Protein AF-A0A928SU46-F1 (afdb_monomer_lite)

Radius of gyration: 21.18 Å; chains: 1; bounding box: 47×26×73 Å

Sequence (145 aa):
MFIVDDPMLALIARFVLDVQHIDVSDEQFLQEQLRSIERYVDGFPADQRQERALEWIEEHAQRYRVAWQRRVVADQLADRRCRDCPLVREDSGSRCEIHAKWSSLLDEYLHDRISSRKYVEDALGLLKDHKSRLAARRLSSPLRP

pLDDT: mean 81.3, std 12.94, range [42.19, 95.62]

Secondary structure (DSSP, 8-state):
----SSHHHHHHIIIII-GGG----HHHHHHHHHHHHHHHHTTS-TTTHHHHHHHHHHHHHHHHHHHHHHHHHHHHHHHPPPTT-GGGGS---PPPHHHHHHHHHHHHHHTTSS-HHHHHHHHHHHHHHHHHHHHHHHHHS----

Structure (mmCIF, N/CA/C/O backbone):
data_AF-A0A928SU46-F1
#
_entry.id   AF-A0A928SU46-F1
#
loop_
_atom_site.group_PDB
_atom_site.id
_atom_site.type_symbol
_atom_site.label_atom_id
_atom_site.label_alt_id
_atom_site.label_comp_id
_atom_site.label_asym_id
_atom_site.label_entity_id
_atom_site.label_seq_id
_atom_site.pdbx_PDB_ins_code
_atom_site.Cartn_x
_atom_site.Cartn_y
_atom_site.Cartn_z
_atom_site.occupancy
_atom_site.B_iso_or_equiv
_atom_site.auth_seq_id
_atom_site.auth_comp_id
_atom_site.auth_asym_id
_atom_site.auth_atom_id
_atom_site.pdbx_PDB_model_num
ATOM 1 N N . MET A 1 1 ? -13.394 10.663 -3.583 1.00 56.84 1 MET A N 1
ATOM 2 C CA . MET A 1 1 ? -12.074 11.134 -4.076 1.00 56.84 1 MET A CA 1
ATOM 3 C C . MET A 1 1 ? -11.034 10.340 -3.316 1.00 56.84 1 MET A C 1
ATOM 5 O O . MET A 1 1 ? -10.927 10.534 -2.115 1.00 56.84 1 MET A O 1
ATOM 9 N N . PHE A 1 2 ? -10.335 9.413 -3.969 1.00 66.44 2 PHE A N 1
ATOM 10 C CA . PHE A 1 2 ? -9.373 8.551 -3.284 1.00 66.44 2 PHE A CA 1
ATOM 11 C C . PHE A 1 2 ? -8.128 9.356 -2.886 1.00 66.44 2 PHE A C 1
ATOM 13 O O . PHE A 1 2 ? -7.374 9.816 -3.744 1.00 66.44 2 PHE A O 1
ATOM 20 N N . ILE A 1 3 ? -7.947 9.568 -1.582 1.00 69.56 3 ILE A N 1
ATOM 21 C CA . ILE A 1 3 ? -6.766 10.223 -1.008 1.00 69.56 3 ILE A CA 1
ATOM 22 C C . ILE A 1 3 ? -5.878 9.125 -0.435 1.00 69.56 3 ILE A C 1
ATOM 24 O O . ILE A 1 3 ? -6.347 8.318 0.369 1.00 69.56 3 ILE A O 1
ATOM 28 N N . VAL A 1 4 ? -4.617 9.107 -0.862 1.00 77.69 4 VAL A N 1
ATOM 29 C CA . VAL A 1 4 ? -3.580 8.202 -0.362 1.00 77.69 4 VAL A CA 1
ATOM 30 C C . VAL A 1 4 ? -2.709 8.975 0.618 1.00 77.69 4 VAL A C 1
ATOM 32 O O . VAL A 1 4 ? -2.140 9.999 0.243 1.00 77.69 4 VAL A O 1
ATOM 35 N N . ASP A 1 5 ? -2.607 8.485 1.852 1.00 81.06 5 ASP A N 1
ATOM 36 C CA . ASP A 1 5 ? -1.892 9.194 2.922 1.00 81.06 5 ASP A CA 1
ATOM 37 C C . ASP A 1 5 ? -0.368 9.022 2.812 1.00 81.06 5 ASP A C 1
ATOM 39 O O . ASP A 1 5 ? 0.400 9.878 3.249 1.00 81.06 5 ASP A O 1
ATOM 43 N N . ASP A 1 6 ? 0.085 7.930 2.189 1.00 84.19 6 ASP A N 1
ATOM 44 C CA . ASP A 1 6 ? 1.495 7.721 1.871 1.00 84.19 6 ASP A CA 1
ATOM 45 C C . ASP A 1 6 ? 1.886 8.527 0.609 1.00 84.19 6 ASP A C 1
ATOM 47 O O . ASP A 1 6 ? 1.361 8.268 -0.479 1.00 84.19 6 ASP A O 1
ATOM 51 N N . PRO A 1 7 ? 2.834 9.480 0.707 1.00 86.25 7 PRO A N 1
ATOM 52 C CA . PRO A 1 7 ? 3.190 10.357 -0.405 1.00 86.25 7 PRO A CA 1
ATOM 53 C C . PRO A 1 7 ? 3.852 9.614 -1.571 1.00 86.25 7 PRO A C 1
ATOM 55 O O . PRO A 1 7 ? 3.642 9.975 -2.729 1.00 86.25 7 PRO A O 1
ATOM 58 N N . MET A 1 8 ? 4.639 8.570 -1.303 1.00 88.25 8 MET A N 1
ATOM 59 C CA . MET A 1 8 ? 5.256 7.772 -2.362 1.00 88.25 8 MET A CA 1
ATOM 60 C C . MET A 1 8 ? 4.219 6.908 -3.060 1.00 88.25 8 MET A C 1
ATOM 62 O O . MET A 1 8 ? 4.194 6.851 -4.290 1.00 88.25 8 MET A O 1
ATOM 66 N N . LEU A 1 9 ? 3.325 6.290 -2.294 1.00 85.44 9 LEU A N 1
ATOM 67 C CA . LEU A 1 9 ? 2.222 5.525 -2.851 1.00 85.44 9 LEU A CA 1
ATOM 68 C C . LEU A 1 9 ? 1.278 6.416 -3.670 1.00 85.44 9 LEU A C 1
ATOM 70 O O . LEU A 1 9 ? 0.833 6.004 -4.738 1.00 85.44 9 LEU A O 1
ATOM 74 N N . ALA A 1 10 ? 1.035 7.655 -3.233 1.00 84.81 10 ALA A N 1
ATOM 75 C CA . ALA A 1 10 ? 0.257 8.641 -3.979 1.00 84.81 10 ALA A CA 1
ATOM 76 C C . ALA A 1 10 ? 0.898 8.970 -5.337 1.00 84.81 10 ALA A C 1
ATOM 78 O O . ALA A 1 10 ? 0.199 9.054 -6.349 1.00 84.81 10 ALA A O 1
ATOM 79 N N . LEU A 1 11 ? 2.228 9.117 -5.387 1.00 85.50 11 LEU A N 1
ATOM 80 C CA . LEU A 1 11 ? 2.963 9.327 -6.638 1.00 85.50 11 LEU A CA 1
ATOM 81 C C . LEU A 1 11 ? 2.883 8.099 -7.550 1.00 85.50 11 LEU A C 1
ATOM 83 O O . LEU A 1 11 ? 2.595 8.244 -8.737 1.00 85.50 11 LEU A O 1
ATOM 87 N N . ILE A 1 12 ? 3.095 6.897 -7.008 1.00 83.44 12 ILE A N 1
ATOM 88 C CA . ILE A 1 12 ? 2.988 5.646 -7.772 1.00 83.44 12 ILE A CA 1
ATOM 89 C C . ILE A 1 12 ? 1.586 5.520 -8.359 1.00 83.44 12 ILE A C 1
ATOM 91 O O . ILE A 1 12 ? 1.444 5.330 -9.564 1.00 83.44 12 ILE A O 1
ATOM 95 N N . ALA A 1 13 ? 0.552 5.695 -7.538 1.00 80.44 13 ALA A N 1
ATOM 96 C CA . ALA A 1 13 ? -0.821 5.676 -8.003 1.00 80.44 13 ALA A CA 1
ATOM 97 C C . ALA A 1 13 ? -1.009 6.713 -9.122 1.00 80.44 13 ALA A C 1
ATOM 99 O O . ALA A 1 13 ? -1.446 6.373 -10.220 1.00 80.44 13 ALA A O 1
ATOM 100 N N . ARG A 1 14 ? -0.610 7.973 -8.904 1.00 79.50 14 ARG A N 1
ATOM 101 C CA . ARG A 1 14 ? -0.824 9.061 -9.873 1.00 79.50 14 ARG A CA 1
ATOM 102 C C . ARG A 1 14 ? -0.179 8.790 -11.225 1.00 79.50 14 ARG A C 1
ATOM 104 O O . ARG A 1 14 ? -0.818 9.026 -12.244 1.00 79.50 14 ARG A O 1
ATOM 111 N N . PHE A 1 15 ? 1.068 8.336 -11.231 1.00 78.19 15 PHE A N 1
ATOM 112 C CA . PHE A 1 15 ? 1.858 8.224 -12.456 1.00 78.19 15 PHE A CA 1
ATOM 113 C C . PHE A 1 15 ? 1.797 6.844 -13.116 1.00 78.19 15 PHE A C 1
ATOM 115 O O . PHE A 1 15 ? 2.069 6.748 -14.310 1.00 78.19 15 PHE A O 1
ATOM 122 N N . VAL A 1 16 ? 1.447 5.791 -12.372 1.00 76.00 16 VAL A N 1
ATOM 123 C CA . VAL A 1 16 ? 1.406 4.410 -12.886 1.00 76.00 16 VAL A CA 1
ATOM 124 C C . VAL A 1 16 ? -0.025 3.914 -13.083 1.00 76.00 16 VAL A C 1
ATOM 126 O O . VAL A 1 16 ? -0.297 3.246 -14.079 1.00 76.00 16 VAL A O 1
ATOM 129 N N . LEU A 1 17 ? -0.947 4.238 -12.169 1.00 71.50 17 LEU A N 1
ATOM 130 C CA . LEU A 1 17 ? -2.348 3.805 -12.257 1.00 71.50 17 LEU A CA 1
ATOM 131 C C . LEU A 1 17 ? -3.254 4.775 -13.013 1.00 71.50 17 LEU A C 1
ATOM 133 O O . LEU A 1 17 ? -4.314 4.338 -13.456 1.00 71.50 17 LEU A O 1
ATOM 137 N N . ASP A 1 18 ? -2.839 6.037 -13.162 1.00 68.50 18 ASP A N 1
ATOM 138 C CA . ASP A 1 18 ? -3.691 7.149 -13.595 1.00 68.50 18 ASP A CA 1
ATOM 139 C C . ASP A 1 18 ? -4.896 7.332 -12.646 1.00 68.50 18 ASP A C 1
ATOM 141 O O . ASP A 1 18 ? -6.007 6.856 -12.883 1.00 68.50 18 ASP A O 1
ATOM 145 N N . VAL A 1 19 ? -4.645 8.001 -11.509 1.00 55.91 19 VAL A N 1
ATOM 146 C CA . VAL A 1 19 ? -5.565 8.137 -10.347 1.00 55.91 19 VAL A CA 1
ATOM 147 C C . VAL A 1 19 ? -6.938 8.707 -10.697 1.00 55.91 19 VAL A C 1
ATOM 149 O O . VAL A 1 19 ? -7.865 8.548 -9.906 1.00 55.91 19 VAL A O 1
ATOM 152 N N . GLN A 1 20 ? -7.118 9.317 -11.874 1.00 55.53 20 GLN A N 1
ATOM 153 C CA . GLN A 1 20 ? -8.436 9.789 -12.312 1.00 55.53 20 GLN A CA 1
ATOM 154 C C . GLN A 1 20 ? -9.485 8.661 -12.395 1.00 55.53 20 GLN A C 1
ATOM 156 O O . GLN A 1 20 ? -10.678 8.954 -12.416 1.00 55.53 20 GLN A O 1
ATOM 161 N N . HIS A 1 21 ? -9.062 7.391 -12.372 1.00 53.41 21 HIS A N 1
ATOM 162 C CA . HIS A 1 21 ? -9.935 6.217 -12.446 1.00 53.41 21 HIS A CA 1
ATOM 163 C C . HIS A 1 21 ? -9.783 5.216 -11.296 1.00 53.41 21 HIS A C 1
ATOM 165 O O . HIS A 1 21 ? -10.281 4.097 -11.402 1.00 53.41 21 HIS A O 1
ATOM 171 N N . ILE A 1 22 ? -9.114 5.586 -10.199 1.00 58.94 22 ILE A N 1
ATOM 172 C CA . ILE A 1 22 ? -9.090 4.733 -9.008 1.00 58.94 22 ILE A CA 1
ATOM 173 C C . ILE A 1 22 ? -10.448 4.875 -8.297 1.00 58.94 22 ILE A C 1
ATOM 175 O O . ILE A 1 22 ? -10.624 5.703 -7.402 1.00 58.94 22 ILE A O 1
ATOM 179 N N . ASP A 1 23 ? -11.424 4.091 -8.761 1.00 58.47 23 ASP A N 1
ATOM 180 C CA . ASP A 1 23 ? -12.761 3.978 -8.177 1.00 58.47 23 ASP A CA 1
ATOM 181 C C . ASP A 1 23 ? -12.701 3.044 -6.971 1.00 58.47 23 ASP A C 1
ATOM 183 O O . ASP A 1 23 ? -12.975 1.847 -7.048 1.00 58.47 23 ASP A O 1
ATOM 187 N N . VAL A 1 24 ? -12.220 3.585 -5.856 1.00 63.75 24 VAL A N 1
ATOM 188 C CA . VAL A 1 24 ? -12.293 2.886 -4.576 1.00 63.75 24 VAL A CA 1
ATOM 189 C C . VAL A 1 24 ? -13.472 3.433 -3.823 1.00 63.75 24 VAL A C 1
ATOM 191 O O . VAL A 1 24 ? -13.544 4.626 -3.521 1.00 63.75 24 VAL A O 1
ATOM 194 N N . SER A 1 25 ? -14.390 2.531 -3.519 1.00 69.69 25 SER A N 1
ATOM 195 C CA . SER A 1 25 ? -15.567 2.858 -2.753 1.00 69.69 25 SER A CA 1
ATOM 196 C C . SER A 1 25 ? -15.166 3.117 -1.301 1.00 69.69 25 SER A C 1
ATOM 198 O O . SER A 1 25 ? -14.790 2.189 -0.582 1.00 69.69 25 SER A O 1
ATOM 200 N N . ASP A 1 26 ? -15.259 4.375 -0.859 1.00 73.38 26 ASP A N 1
ATOM 201 C CA . ASP A 1 26 ? -15.137 4.736 0.561 1.00 73.38 26 ASP A CA 1
ATOM 202 C C . ASP A 1 26 ? -16.123 3.908 1.416 1.00 73.38 26 ASP A C 1
ATOM 204 O O . ASP A 1 26 ? -15.823 3.555 2.554 1.00 73.38 26 ASP A O 1
ATOM 208 N N . GLU A 1 27 ? -17.255 3.497 0.834 1.00 79.75 27 GLU A N 1
ATOM 209 C CA . GLU A 1 27 ? -18.215 2.573 1.443 1.00 79.75 27 GLU A CA 1
ATOM 210 C C . GLU A 1 27 ? -17.600 1.191 1.716 1.00 79.75 27 GLU A C 1
ATOM 212 O O . GLU A 1 27 ? -17.787 0.637 2.797 1.00 79.75 27 GLU A O 1
ATOM 217 N N . GLN A 1 28 ? -16.813 0.634 0.787 1.00 82.25 28 GLN A N 1
ATOM 218 C CA . GLN A 1 28 ? -16.157 -0.662 1.000 1.00 82.25 28 GLN A CA 1
ATOM 219 C C . GLN A 1 28 ? -15.151 -0.592 2.157 1.00 82.25 28 GLN A C 1
ATOM 221 O O . GLN A 1 28 ? -15.097 -1.503 2.986 1.00 82.25 28 GLN A O 1
ATOM 226 N N . PHE A 1 29 ? -14.381 0.498 2.237 1.00 84.44 29 PHE A N 1
ATOM 227 C CA . PHE A 1 29 ? -13.486 0.749 3.366 1.00 84.44 29 PHE A CA 1
ATOM 228 C C . PHE A 1 29 ? -14.257 0.781 4.690 1.00 84.44 29 PHE A C 1
ATOM 230 O O . PHE A 1 29 ? 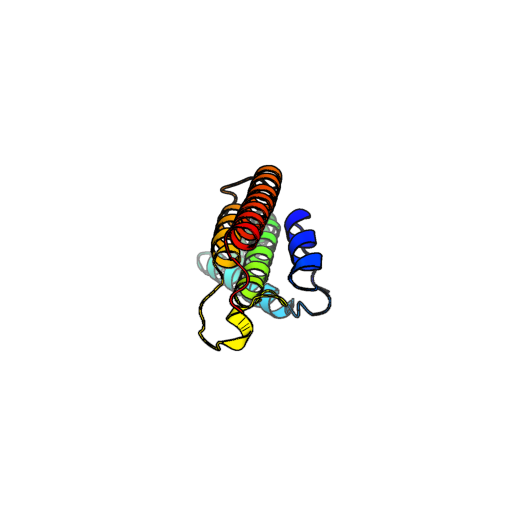-13.895 0.066 5.627 1.00 84.44 29 PHE A O 1
ATOM 237 N N . LEU A 1 30 ? -15.335 1.569 4.756 1.00 85.38 30 LEU A N 1
ATOM 238 C CA . LEU A 1 30 ? -16.149 1.707 5.964 1.00 85.38 30 LEU A CA 1
ATOM 239 C C . LEU A 1 30 ? -16.768 0.367 6.379 1.00 85.38 30 LEU A C 1
ATOM 241 O O . LEU A 1 30 ? -16.712 0.011 7.553 1.00 85.38 30 LEU A O 1
ATOM 245 N N . GLN A 1 31 ? -17.270 -0.428 5.434 1.00 88.19 31 GLN A N 1
ATOM 246 C CA . GLN A 1 31 ? -17.823 -1.757 5.714 1.00 88.19 31 GLN A CA 1
ATOM 247 C C . GLN A 1 31 ? -16.775 -2.753 6.231 1.00 88.19 31 GLN A C 1
ATOM 249 O O . GLN A 1 31 ? -17.072 -3.596 7.080 1.00 88.19 31 GLN A O 1
ATOM 254 N N . GLU A 1 32 ? -15.542 -2.717 5.723 1.00 86.94 32 GLU A N 1
ATOM 255 C CA . GLU A 1 32 ? -14.446 -3.544 6.247 1.00 86.94 32 GLU A CA 1
ATOM 256 C C . GLU A 1 32 ? -13.995 -3.094 7.642 1.00 86.94 32 GLU A C 1
ATOM 258 O O . GLU A 1 32 ? -13.767 -3.936 8.522 1.00 86.94 32 GLU A O 1
ATOM 263 N N . GLN A 1 33 ? -13.912 -1.781 7.866 1.00 88.69 33 GLN A N 1
ATOM 264 C CA . GLN A 1 33 ? -13.543 -1.212 9.157 1.00 88.69 33 GLN A CA 1
ATOM 265 C C . GLN A 1 33 ? -14.599 -1.529 10.222 1.00 88.69 33 GLN A C 1
ATOM 267 O O . GLN A 1 33 ? -14.245 -2.022 11.292 1.00 88.69 33 GLN A O 1
ATOM 272 N N . LEU A 1 34 ? -15.886 -1.342 9.910 1.00 91.06 34 LEU A N 1
ATOM 273 C CA . LEU A 1 34 ? -16.998 -1.676 10.803 1.00 91.06 34 LEU A CA 1
ATOM 274 C C . LEU A 1 34 ? -16.986 -3.156 11.181 1.00 91.06 34 LEU A C 1
ATOM 276 O O . LEU A 1 34 ? -16.969 -3.467 12.366 1.00 91.06 34 LEU A O 1
ATOM 280 N N . ARG A 1 35 ? -16.849 -4.069 10.209 1.00 92.50 35 ARG A N 1
ATOM 281 C CA . ARG A 1 35 ? -16.728 -5.512 10.496 1.00 92.50 35 ARG A CA 1
ATOM 282 C C . ARG A 1 35 ? -15.537 -5.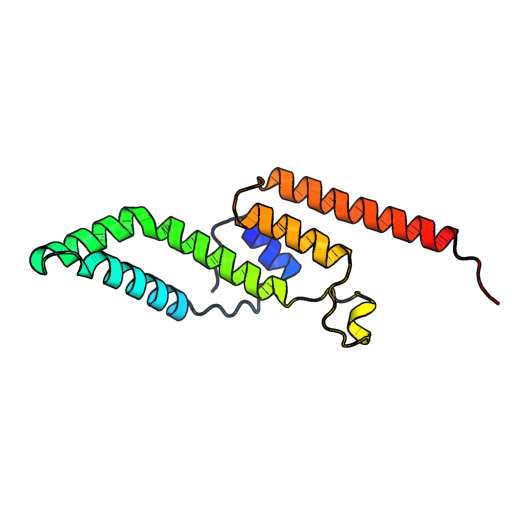852 11.392 1.00 92.50 35 ARG A C 1
ATOM 284 O O . ARG A 1 35 ? -15.582 -6.825 12.144 1.00 92.50 35 ARG A O 1
ATOM 291 N N . SER A 1 36 ? -14.447 -5.095 11.283 1.00 91.62 36 SER A N 1
ATOM 292 C CA . SER A 1 36 ? -13.258 -5.291 12.120 1.00 91.62 36 SER A CA 1
ATOM 293 C C . SER A 1 36 ? -13.509 -4.828 13.558 1.00 91.62 36 SER A C 1
ATOM 295 O O . SER A 1 36 ? -13.141 -5.542 14.490 1.00 91.62 36 SER A O 1
ATOM 297 N N . ILE A 1 37 ? -14.183 -3.686 13.729 1.00 93.19 37 ILE A N 1
ATOM 298 C CA . ILE A 1 37 ? -14.596 -3.158 15.035 1.00 93.19 37 ILE A CA 1
ATOM 299 C C . ILE A 1 37 ? -15.613 -4.094 15.687 1.00 93.19 37 ILE A C 1
ATOM 301 O O . ILE A 1 37 ? -15.417 -4.480 16.832 1.00 93.19 37 ILE A O 1
ATOM 305 N N . GLU A 1 38 ? -16.650 -4.518 14.960 1.00 93.94 38 GLU A N 1
ATOM 306 C CA . GLU A 1 38 ? -17.680 -5.453 15.437 1.00 93.94 38 GLU A CA 1
ATOM 307 C C . GLU A 1 38 ? -17.055 -6.738 15.986 1.00 93.94 38 GLU A C 1
ATOM 309 O O . GLU A 1 38 ? -17.306 -7.122 17.127 1.00 93.94 38 GLU A O 1
ATOM 314 N N . ARG A 1 39 ? -16.144 -7.348 15.217 1.00 94.19 39 ARG A N 1
ATOM 315 C CA . ARG A 1 39 ? -15.424 -8.554 15.642 1.00 94.19 39 ARG A CA 1
ATOM 316 C C . ARG A 1 39 ? -14.586 -8.331 16.901 1.00 94.19 39 ARG A C 1
ATOM 318 O O . ARG A 1 39 ? -14.445 -9.251 17.701 1.00 94.19 39 ARG A O 1
ATOM 325 N N . TYR A 1 40 ? -13.999 -7.147 17.056 1.00 93.06 40 TYR A N 1
ATOM 326 C CA . TYR A 1 40 ? -13.228 -6.795 18.244 1.00 93.06 40 TYR A CA 1
ATOM 327 C C . TYR A 1 40 ? -14.136 -6.611 19.469 1.00 93.06 40 TYR A C 1
ATOM 329 O O . TYR A 1 40 ? -13.865 -7.189 20.521 1.00 93.06 40 TYR A O 1
ATOM 337 N N . VAL A 1 41 ? -15.237 -5.863 19.335 1.00 95.62 41 VAL A N 1
ATOM 338 C CA . VAL A 1 41 ? -16.126 -5.545 20.465 1.00 95.62 41 VAL A CA 1
ATOM 339 C C . VAL A 1 41 ? -17.027 -6.706 20.883 1.00 95.62 41 VAL A C 1
ATOM 341 O O . VAL A 1 41 ? -17.486 -6.733 22.023 1.00 95.62 41 VAL A O 1
ATOM 344 N N . ASP A 1 42 ? -17.255 -7.696 20.017 1.00 94.81 42 ASP A N 1
ATOM 345 C CA . ASP A 1 42 ? -18.062 -8.878 20.343 1.00 94.81 42 ASP A CA 1
ATOM 346 C C . ASP A 1 42 ? -17.491 -9.715 21.497 1.00 94.81 42 ASP A C 1
ATOM 348 O O . ASP A 1 42 ? -18.247 -10.410 22.180 1.00 94.81 42 ASP A O 1
ATOM 352 N N . GLY A 1 43 ? -16.189 -9.595 21.776 1.00 93.75 43 GLY A N 1
ATOM 353 C CA . GLY A 1 43 ? -15.547 -10.201 22.943 1.00 93.75 43 GLY A CA 1
ATOM 354 C C . GLY A 1 43 ? -15.868 -9.521 24.280 1.00 93.75 43 GLY A C 1
ATOM 355 O O . GLY A 1 43 ? -15.476 -10.043 25.323 1.00 93.75 43 GLY A O 1
ATOM 356 N N . PHE A 1 44 ? -16.567 -8.380 24.275 1.00 94.94 44 PHE A N 1
ATOM 357 C CA . PHE A 1 44 ? -16.811 -7.563 25.463 1.00 94.94 44 PHE A CA 1
ATOM 358 C C . PHE A 1 44 ? -18.299 -7.502 25.866 1.00 94.94 44 PHE A C 1
ATOM 360 O O . PHE A 1 44 ? -19.197 -7.601 25.012 1.00 94.94 44 PHE A O 1
ATOM 367 N N . PRO A 1 45 ? -18.583 -7.299 27.170 1.00 95.56 45 PRO A N 1
ATOM 368 C CA . PRO A 1 45 ? -19.924 -7.011 27.680 1.00 95.56 45 PRO A CA 1
ATOM 369 C C . PRO A 1 45 ? -20.569 -5.801 26.995 1.00 95.56 45 PRO A C 1
ATOM 371 O O . PRO A 1 45 ? -19.875 -4.852 26.634 1.00 95.56 45 PRO A O 1
ATOM 374 N N . ALA A 1 46 ? -21.894 -5.825 26.816 1.00 93.06 46 ALA A N 1
ATOM 375 C CA . ALA A 1 46 ? -22.632 -4.821 26.038 1.00 93.06 46 ALA A CA 1
ATOM 376 C C . ALA A 1 46 ? -22.419 -3.375 26.525 1.00 93.06 46 ALA A C 1
ATOM 378 O O . ALA A 1 46 ? -22.331 -2.462 25.709 1.00 93.06 46 ALA A O 1
ATOM 379 N N . ASP A 1 47 ? -22.284 -3.187 27.835 1.00 94.44 47 ASP A N 1
ATOM 380 C CA . ASP A 1 47 ? -21.995 -1.919 28.508 1.00 94.44 47 ASP A CA 1
ATOM 381 C C . ASP A 1 47 ? -20.593 -1.368 28.203 1.00 94.44 47 ASP A C 1
ATOM 383 O O . ASP A 1 47 ? -20.387 -0.161 28.261 1.00 94.44 47 ASP A O 1
ATOM 387 N N . GLN A 1 48 ? -19.649 -2.228 27.811 1.00 93.81 48 GLN A N 1
ATOM 388 C CA . GLN A 1 48 ? -18.266 -1.852 27.494 1.00 93.81 48 GLN A CA 1
ATOM 389 C C . GLN A 1 48 ? -18.010 -1.712 25.989 1.00 93.81 48 GLN A C 1
ATOM 391 O O . GLN A 1 48 ? -17.003 -1.135 25.584 1.00 93.81 48 GLN A O 1
ATOM 396 N N . ARG A 1 49 ? -18.899 -2.225 25.126 1.00 93.69 49 ARG A N 1
ATOM 397 C CA . ARG A 1 49 ? -18.663 -2.274 23.669 1.00 93.69 49 ARG A CA 1
ATOM 398 C C . ARG A 1 49 ? -18.419 -0.902 23.051 1.00 93.69 49 ARG A C 1
ATOM 400 O O . ARG A 1 49 ? -17.576 -0.783 22.169 1.00 93.69 49 ARG A O 1
ATOM 407 N N . GLN A 1 50 ? -19.139 0.123 23.506 1.00 93.69 50 GLN A N 1
ATOM 408 C CA . GLN A 1 50 ? -18.984 1.477 22.975 1.00 93.69 50 GLN A CA 1
ATOM 409 C C . GLN A 1 50 ? -17.618 2.076 23.331 1.00 93.69 50 GLN A C 1
ATOM 411 O O . GLN A 1 50 ? -16.949 2.617 22.456 1.00 93.69 50 GLN A O 1
ATOM 416 N N . GLU A 1 51 ? -17.190 1.949 24.587 1.00 94.81 51 GLU A N 1
ATOM 417 C CA . GLU A 1 51 ? -15.873 2.412 25.039 1.00 94.81 51 GLU A CA 1
ATOM 418 C C . GLU A 1 51 ? -14.752 1.682 24.284 1.00 94.81 51 GLU A C 1
ATOM 420 O O . GLU A 1 51 ? -13.878 2.319 23.702 1.00 94.81 51 GLU A O 1
ATOM 425 N N . ARG A 1 52 ? -14.851 0.352 24.166 1.00 94.69 52 ARG A N 1
ATOM 426 C CA . ARG A 1 52 ? -13.888 -0.470 23.416 1.00 94.69 52 ARG A CA 1
ATOM 427 C C . ARG A 1 52 ? -13.831 -0.127 21.930 1.00 94.69 52 ARG A C 1
ATOM 429 O O . ARG A 1 52 ? -12.754 -0.152 21.343 1.00 94.69 52 ARG A O 1
ATOM 436 N N . ALA A 1 53 ? -14.963 0.205 21.309 1.00 92.94 53 ALA A N 1
ATOM 437 C CA . ALA A 1 53 ? -14.978 0.661 19.921 1.00 92.94 53 ALA A CA 1
ATOM 438 C C . ALA A 1 53 ? -14.187 1.967 19.746 1.00 92.94 53 ALA A C 1
ATOM 440 O O . ALA A 1 53 ? -13.431 2.092 18.784 1.00 92.94 53 ALA A O 1
ATOM 441 N N . LEU A 1 54 ? -14.345 2.922 20.670 1.00 93.56 54 LEU A N 1
ATOM 442 C CA . LEU A 1 54 ? -13.631 4.201 20.630 1.00 93.56 54 LEU A CA 1
ATOM 443 C C . LEU A 1 54 ? -12.125 4.010 20.829 1.00 93.56 54 LEU A C 1
ATOM 445 O O . LEU A 1 54 ? -11.356 4.499 20.004 1.00 93.56 54 LEU A O 1
ATOM 449 N N . GLU A 1 55 ? -11.717 3.234 21.837 1.00 93.25 55 GLU A N 1
ATOM 450 C CA . GLU A 1 55 ? -10.305 2.886 22.064 1.00 93.25 55 GLU A CA 1
ATOM 451 C C . GLU A 1 55 ? -9.678 2.253 20.813 1.00 93.25 55 GLU A C 1
ATOM 453 O O . GLU A 1 55 ? -8.593 2.640 20.375 1.00 93.25 55 GLU A O 1
ATOM 458 N N . TRP A 1 56 ? -10.396 1.321 20.177 1.00 94.00 56 TRP A N 1
ATOM 459 C CA . TRP A 1 56 ? -9.923 0.677 18.957 1.00 94.00 56 TRP A CA 1
ATOM 460 C C . TRP A 1 56 ? -9.742 1.677 17.809 1.00 94.00 56 TRP A C 1
ATOM 462 O O . TRP A 1 56 ? -8.750 1.622 17.078 1.00 94.00 56 TRP A O 1
ATOM 472 N N . ILE A 1 57 ? -10.692 2.599 17.625 1.00 91.56 57 ILE A N 1
ATOM 473 C CA . ILE A 1 57 ? -10.619 3.620 16.573 1.00 91.56 57 ILE A CA 1
ATOM 474 C C . ILE A 1 57 ? -9.414 4.533 16.809 1.00 91.56 57 ILE A C 1
ATOM 476 O O . ILE A 1 57 ? -8.632 4.739 15.878 1.00 91.56 57 ILE A O 1
ATOM 480 N N . GLU A 1 58 ? -9.243 5.038 18.031 1.00 90.25 58 GLU A N 1
ATOM 481 C CA . GLU A 1 58 ? -8.125 5.916 18.391 1.00 90.25 58 GLU A CA 1
ATOM 482 C C . GLU A 1 58 ? -6.769 5.247 18.138 1.00 90.25 58 GLU A C 1
ATOM 484 O O . GLU A 1 58 ? -5.857 5.871 17.591 1.00 90.25 58 GLU A O 1
ATOM 489 N N . GLU A 1 59 ? -6.641 3.958 18.457 1.00 91.12 59 GLU A N 1
ATOM 490 C CA . GLU A 1 59 ? -5.374 3.243 18.323 1.00 91.12 59 GLU A CA 1
ATOM 491 C C . GLU A 1 59 ? -5.090 2.748 16.886 1.00 91.12 59 GLU A C 1
ATOM 493 O O . GLU A 1 59 ? -3.926 2.649 16.452 1.00 91.12 59 GLU A O 1
ATOM 498 N N . HIS A 1 60 ? -6.126 2.389 16.123 1.00 89.75 60 HIS A N 1
ATOM 499 C CA . HIS A 1 60 ? -5.952 1.597 14.900 1.00 89.75 60 HIS A CA 1
ATOM 500 C C . HIS A 1 60 ? -6.436 2.262 13.612 1.00 89.75 60 HIS A C 1
ATOM 502 O O . HIS A 1 60 ? -5.941 1.877 12.549 1.00 89.75 60 HIS A O 1
ATOM 508 N N . ALA A 1 61 ? -7.329 3.258 13.650 1.00 85.62 61 ALA A N 1
ATOM 509 C CA . ALA A 1 61 ? -7.997 3.757 12.441 1.00 85.62 61 ALA A CA 1
ATOM 510 C C . ALA A 1 61 ? -7.020 4.241 11.356 1.00 85.62 61 ALA A C 1
ATOM 512 O O . ALA A 1 61 ? -7.159 3.864 10.190 1.00 85.62 61 ALA A O 1
ATOM 513 N N . GLN A 1 62 ? -5.986 5.002 11.733 1.00 85.25 62 GLN A N 1
ATOM 514 C CA . GLN A 1 62 ? -5.008 5.510 10.766 1.00 85.25 62 GLN A CA 1
ATOM 515 C C . GLN A 1 62 ? -4.177 4.384 10.138 1.00 85.25 62 GLN A C 1
ATOM 517 O O . GLN A 1 62 ? -4.005 4.336 8.920 1.00 85.25 62 GLN A O 1
ATOM 522 N N . ARG A 1 63 ? -3.684 3.444 10.955 1.00 86.50 63 ARG A N 1
ATOM 523 C CA . ARG A 1 63 ? -2.907 2.292 10.463 1.00 86.50 63 ARG A CA 1
ATOM 524 C C . ARG A 1 63 ? -3.752 1.411 9.550 1.00 86.50 63 ARG A C 1
ATOM 526 O O . ARG A 1 63 ? -3.273 0.966 8.510 1.00 86.50 63 ARG A O 1
ATOM 533 N N . TYR A 1 64 ? -5.016 1.208 9.912 1.00 85.81 64 TYR A N 1
ATOM 534 C CA . TYR A 1 64 ? -5.966 0.442 9.118 1.00 85.81 64 TYR A CA 1
ATOM 535 C C . TYR A 1 64 ? -6.215 1.094 7.753 1.00 85.81 64 TYR A C 1
ATOM 537 O O . TYR A 1 64 ? -6.170 0.414 6.727 1.00 85.81 64 TYR A O 1
ATOM 545 N N . ARG A 1 65 ? -6.393 2.422 7.722 1.00 85.50 65 ARG A N 1
ATOM 546 C CA . ARG A 1 65 ? -6.557 3.194 6.483 1.00 85.50 65 ARG A CA 1
ATOM 547 C C . ARG A 1 65 ? -5.350 3.067 5.556 1.00 85.50 65 ARG A C 1
ATOM 549 O O . ARG A 1 65 ? -5.527 2.744 4.383 1.00 85.50 65 ARG A O 1
ATOM 556 N N . VAL A 1 66 ? -4.138 3.240 6.082 1.00 84.94 66 VAL A N 1
ATOM 557 C CA . VAL A 1 66 ? -2.897 3.102 5.300 1.00 84.94 66 VAL A CA 1
ATOM 558 C C . VAL A 1 66 ? -2.748 1.683 4.744 1.00 84.94 66 VAL A C 1
ATOM 560 O O . VAL A 1 66 ? -2.463 1.505 3.560 1.00 84.94 66 VAL A O 1
ATOM 563 N N . ALA A 1 67 ? -2.990 0.658 5.567 1.00 85.94 67 ALA A N 1
ATOM 564 C CA . ALA A 1 67 ? -2.922 -0.736 5.132 1.00 85.94 67 ALA A CA 1
ATOM 565 C C . ALA A 1 67 ? -3.965 -1.060 4.048 1.00 85.94 67 ALA A C 1
ATOM 567 O O . ALA A 1 67 ? -3.683 -1.790 3.097 1.00 85.94 67 ALA A O 1
ATOM 568 N N . TRP A 1 68 ? -5.172 -0.507 4.160 1.00 86.38 68 TRP A N 1
ATOM 569 C CA . TRP A 1 68 ? -6.204 -0.656 3.141 1.00 86.38 68 TRP A CA 1
ATOM 570 C C . TRP A 1 68 ? -5.831 0.048 1.828 1.00 86.38 68 TRP A C 1
ATOM 572 O O . TRP A 1 68 ? -5.861 -0.595 0.782 1.00 86.38 68 TRP A O 1
ATOM 582 N N . GLN A 1 69 ? -5.374 1.305 1.874 1.00 85.94 69 GLN A N 1
ATOM 583 C CA . GLN A 1 69 ? -4.906 2.039 0.687 1.00 85.94 69 GLN A CA 1
ATOM 584 C C . GLN A 1 69 ? -3.794 1.280 -0.050 1.00 85.94 69 GLN A C 1
ATOM 586 O O . GLN A 1 69 ? -3.826 1.166 -1.274 1.00 85.94 69 GLN A O 1
ATOM 591 N N . ARG A 1 70 ? -2.827 0.727 0.695 1.00 87.88 70 ARG A N 1
ATOM 592 C CA . ARG A 1 70 ? -1.738 -0.091 0.144 1.00 87.88 70 ARG A CA 1
ATOM 593 C C . ARG A 1 70 ? -2.253 -1.317 -0.600 1.00 87.88 70 ARG A C 1
ATOM 595 O O . ARG A 1 70 ? -1.821 -1.541 -1.725 1.00 87.88 70 ARG A O 1
ATOM 602 N N . ARG A 1 71 ? -3.190 -2.067 -0.009 1.00 85.44 71 ARG A N 1
ATOM 603 C CA . ARG A 1 71 ? -3.797 -3.251 -0.645 1.00 85.44 71 ARG A CA 1
ATOM 604 C C . ARG A 1 71 ? -4.532 -2.891 -1.931 1.00 85.44 71 ARG A C 1
ATOM 606 O O . ARG A 1 71 ? -4.252 -3.476 -2.966 1.00 85.44 71 ARG A O 1
ATOM 613 N N . VAL A 1 72 ? -5.378 -1.866 -1.892 1.00 83.69 72 VAL A N 1
ATOM 614 C CA . VAL A 1 72 ? -6.132 -1.415 -3.071 1.00 83.69 72 VAL A CA 1
ATOM 615 C C . VAL A 1 72 ? -5.202 -1.020 -4.218 1.00 83.69 72 VAL A C 1
ATOM 617 O O . VAL A 1 72 ? -5.420 -1.411 -5.364 1.00 83.69 72 VAL A O 1
ATOM 620 N N . VAL A 1 73 ? -4.156 -0.243 -3.926 1.00 80.62 73 VAL A N 1
ATOM 621 C CA . VAL A 1 73 ? -3.185 0.169 -4.946 1.00 80.62 73 VAL A CA 1
ATOM 622 C C . VAL A 1 73 ? -2.411 -1.039 -5.478 1.00 80.62 73 VAL A C 1
ATOM 624 O O . VAL A 1 73 ? -2.172 -1.113 -6.683 1.00 80.62 73 VAL A O 1
ATOM 627 N N . ALA A 1 74 ? -2.050 -1.994 -4.616 1.00 81.69 74 ALA A N 1
ATOM 628 C CA . ALA A 1 74 ? -1.381 -3.231 -5.015 1.00 81.69 74 ALA A CA 1
ATOM 629 C C . ALA A 1 74 ? -2.235 -4.063 -5.979 1.00 81.69 74 ALA A C 1
ATOM 631 O O . ALA A 1 74 ? -1.740 -4.463 -7.034 1.00 81.69 74 ALA A O 1
ATOM 632 N N . ASP A 1 75 ? -3.511 -4.264 -5.645 1.00 80.44 75 ASP A N 1
ATOM 633 C CA . ASP A 1 75 ? -4.455 -5.043 -6.448 1.00 80.44 75 ASP A CA 1
ATOM 634 C C . ASP A 1 75 ? -4.632 -4.414 -7.833 1.00 80.44 75 ASP A C 1
ATOM 636 O O . ASP A 1 75 ? -4.496 -5.084 -8.853 1.00 80.44 75 ASP A O 1
ATOM 640 N N . GLN A 1 76 ? -4.811 -3.093 -7.898 1.00 79.19 76 GLN A N 1
ATOM 641 C CA . GLN A 1 76 ? -4.944 -2.406 -9.184 1.00 79.19 76 GLN A CA 1
ATOM 642 C C . GLN A 1 76 ? -3.654 -2.421 -10.009 1.00 79.19 76 GLN A C 1
ATOM 644 O O . GLN A 1 76 ? -3.697 -2.460 -11.241 1.00 79.19 76 GLN A O 1
ATOM 649 N N . LEU A 1 77 ? -2.488 -2.378 -9.358 1.00 76.75 77 LEU A N 1
ATOM 650 C CA . LEU A 1 77 ? -1.198 -2.455 -10.042 1.00 76.75 77 LEU A CA 1
ATOM 651 C C . LEU A 1 77 ? -0.912 -3.853 -10.585 1.00 76.75 77 LEU A C 1
ATOM 653 O O . LEU A 1 77 ? -0.264 -3.960 -11.626 1.00 76.75 77 LEU A O 1
ATOM 657 N N . ALA A 1 78 ? -1.409 -4.901 -9.925 1.00 72.38 78 ALA A N 1
ATOM 658 C CA . ALA A 1 78 ? -1.237 -6.285 -10.356 1.00 72.38 78 ALA A CA 1
ATOM 659 C C . ALA A 1 78 ? -1.839 -6.561 -11.745 1.00 72.38 78 ALA A C 1
ATOM 661 O O . ALA A 1 78 ? -1.322 -7.434 -12.460 1.00 72.38 78 ALA A O 1
ATOM 662 N N . ASP A 1 79 ? -2.868 -5.795 -12.117 1.00 70.69 79 ASP A N 1
ATOM 663 C CA . ASP A 1 79 ? -3.612 -5.912 -13.372 1.00 70.69 79 ASP A CA 1
ATOM 664 C C . ASP A 1 79 ? -3.112 -4.966 -14.475 1.00 70.69 79 ASP A C 1
ATOM 666 O O . ASP A 1 79 ? -3.435 -5.139 -15.657 1.00 70.69 79 ASP A O 1
ATOM 670 N N . ARG A 1 80 ? -2.285 -3.963 -14.144 1.00 71.94 80 ARG A N 1
ATOM 671 C CA . ARG A 1 80 ? -1.750 -3.042 -15.154 1.00 71.94 80 ARG A CA 1
ATOM 672 C C . ARG A 1 80 ? -0.661 -3.710 -15.982 1.00 71.94 80 ARG A C 1
ATOM 674 O O . ARG A 1 80 ? 0.350 -4.178 -15.473 1.00 71.94 80 ARG A O 1
ATOM 681 N N . ARG A 1 81 ? -0.798 -3.637 -17.306 1.00 68.62 81 ARG A N 1
ATOM 682 C CA . ARG A 1 81 ? 0.287 -3.964 -18.243 1.00 68.62 81 ARG A CA 1
ATOM 683 C C . ARG A 1 81 ? 0.943 -2.692 -18.758 1.00 68.62 81 ARG A C 1
ATOM 685 O O . ARG A 1 81 ? 0.282 -1.670 -18.936 1.00 68.62 81 ARG A O 1
ATOM 692 N N . CYS A 1 82 ? 2.251 -2.739 -19.014 1.00 71.44 82 CYS A N 1
ATOM 693 C CA . CYS A 1 82 ? 2.933 -1.591 -19.610 1.00 71.44 82 CYS A CA 1
ATOM 694 C C . CYS A 1 82 ? 2.402 -1.381 -21.033 1.00 71.44 82 CYS A C 1
ATOM 696 O O . CYS A 1 82 ? 2.373 -2.325 -21.821 1.00 71.44 82 CYS A O 1
ATOM 698 N N . ARG A 1 83 ? 2.028 -0.143 -21.366 1.00 64.75 83 ARG A N 1
ATOM 699 C CA . ARG A 1 83 ? 1.418 0.216 -22.656 1.00 64.75 83 ARG A CA 1
ATOM 700 C C . ARG A 1 83 ? 2.273 -0.182 -23.864 1.00 64.75 83 ARG A C 1
ATOM 702 O O . ARG A 1 83 ? 1.737 -0.621 -24.872 1.00 64.75 83 ARG A O 1
ATOM 709 N N . ASP A 1 84 ? 3.591 -0.102 -23.709 1.00 62.97 84 ASP A N 1
ATOM 710 C CA . ASP A 1 84 ? 4.570 -0.428 -24.752 1.00 62.97 84 ASP A CA 1
ATOM 711 C C . ASP A 1 84 ? 5.142 -1.848 -24.612 1.00 62.97 84 ASP A C 1
ATOM 713 O O . ASP A 1 84 ? 6.170 -2.177 -25.209 1.00 62.97 84 ASP A O 1
ATOM 717 N N . CYS A 1 85 ? 4.543 -2.703 -23.775 1.00 67.69 85 CYS A N 1
ATOM 718 C CA . CYS A 1 85 ? 5.070 -4.043 -23.575 1.00 67.69 85 CYS A CA 1
ATOM 719 C C . CYS A 1 85 ? 4.804 -4.908 -24.819 1.00 67.69 85 CYS A C 1
ATOM 721 O O . CYS A 1 85 ? 3.646 -5.127 -25.171 1.00 67.69 85 CYS A O 1
ATOM 723 N N . PRO A 1 86 ? 5.848 -5.473 -25.457 1.00 61.75 86 PRO A N 1
ATOM 724 C CA . PRO A 1 86 ? 5.679 -6.290 -26.659 1.00 61.75 86 PRO A CA 1
ATOM 725 C C . PRO A 1 86 ? 4.844 -7.555 -26.406 1.00 61.75 86 PRO A C 1
ATOM 727 O O . PRO A 1 86 ? 4.217 -8.058 -27.331 1.00 61.75 86 PRO A O 1
ATOM 730 N N . LEU A 1 87 ? 4.772 -8.015 -25.150 1.00 64.19 87 LEU A N 1
ATOM 731 C CA . LEU A 1 87 ? 3.970 -9.170 -24.733 1.00 64.19 87 LEU A CA 1
ATOM 732 C C . LEU A 1 87 ? 2.466 -8.864 -24.626 1.00 64.19 87 LEU A C 1
ATOM 734 O O . LEU A 1 87 ? 1.671 -9.788 -24.514 1.00 64.19 87 LEU A O 1
ATOM 738 N N . VAL A 1 88 ? 2.042 -7.592 -24.689 1.00 60.12 88 VAL A N 1
ATOM 739 C CA . VAL A 1 88 ? 0.610 -7.214 -24.650 1.00 60.12 88 VAL A CA 1
ATOM 740 C C . VAL A 1 88 ? -0.158 -7.788 -25.841 1.00 60.12 88 VAL A C 1
ATOM 742 O O . VAL A 1 88 ? -1.359 -8.007 -25.747 1.00 60.12 88 VAL A O 1
ATOM 745 N N . ARG A 1 89 ? 0.528 -8.070 -26.955 1.00 56.88 89 ARG A N 1
ATOM 746 C CA . ARG A 1 89 ? -0.086 -8.638 -28.163 1.00 56.88 89 ARG A CA 1
ATOM 747 C C . ARG A 1 89 ? -0.209 -10.161 -28.138 1.00 56.88 89 ARG A C 1
ATOM 749 O O . ARG A 1 89 ? -0.865 -10.702 -29.019 1.00 56.88 89 ARG A O 1
ATOM 756 N N . GLU A 1 90 ? 0.430 -10.842 -27.189 1.00 58.91 90 GLU A N 1
ATOM 757 C CA . GLU A 1 90 ? 0.513 -12.308 -27.188 1.00 58.91 90 GLU A CA 1
ATOM 758 C C . GLU A 1 90 ? -0.612 -12.986 -26.394 1.00 58.91 90 GLU A C 1
ATOM 760 O O . GLU A 1 90 ? -0.647 -14.211 -26.367 1.00 58.91 90 GLU A O 1
ATOM 765 N N . ASP A 1 91 ? -1.507 -12.220 -25.750 1.00 56.00 91 ASP A N 1
ATOM 766 C CA . ASP A 1 91 ? -2.660 -12.659 -24.923 1.00 56.00 91 ASP A CA 1
ATOM 767 C C . ASP A 1 91 ? -2.356 -13.762 -23.885 1.00 56.00 91 ASP A C 1
ATOM 769 O O . ASP A 1 91 ? -3.221 -14.311 -23.205 1.00 56.00 91 ASP A O 1
ATOM 773 N N . SER A 1 92 ? -1.076 -14.076 -23.711 1.00 55.28 92 SER A N 1
ATOM 774 C CA . SER A 1 92 ? -0.585 -14.934 -22.663 1.00 55.28 92 SER A CA 1
ATOM 775 C C . SER A 1 92 ? -0.610 -14.093 -21.399 1.00 55.28 92 SER A C 1
ATOM 777 O O . SER A 1 92 ? -0.040 -13.004 -21.348 1.00 55.28 92 SER A O 1
ATOM 779 N N . GLY A 1 93 ? -1.241 -14.576 -20.332 1.00 59.16 93 GLY A N 1
ATOM 780 C CA . GLY A 1 93 ? -1.274 -13.878 -19.043 1.00 59.16 93 GLY A CA 1
ATOM 781 C C . GLY A 1 93 ? 0.109 -13.526 -18.457 1.00 59.16 93 GLY A C 1
ATOM 782 O O . GLY A 1 93 ? 0.176 -12.881 -17.412 1.00 59.16 93 GLY A O 1
ATOM 783 N N . SER A 1 94 ? 1.206 -13.893 -19.128 1.00 62.53 94 SER A N 1
ATOM 784 C CA . SER A 1 94 ? 2.596 -13.678 -18.749 1.00 62.53 94 SER A CA 1
ATOM 785 C C . SER A 1 94 ? 2.947 -12.192 -18.558 1.00 62.53 94 SER A C 1
ATOM 787 O O . SER A 1 94 ? 2.619 -11.317 -19.360 1.00 62.53 94 SER A O 1
ATOM 789 N N . ARG A 1 95 ? 3.593 -11.876 -17.429 1.00 66.81 95 ARG A N 1
ATOM 790 C CA . ARG A 1 95 ? 4.144 -10.540 -17.142 1.00 66.81 95 ARG A CA 1
ATOM 791 C C . ARG A 1 95 ? 5.507 -10.408 -17.819 1.00 66.81 95 ARG A C 1
ATOM 793 O O . ARG A 1 95 ? 6.273 -11.369 -17.856 1.00 66.81 95 ARG A O 1
ATOM 800 N N . CYS A 1 96 ? 5.852 -9.216 -18.310 1.00 78.06 96 CYS A N 1
ATOM 801 C CA . CYS A 1 96 ? 7.205 -8.995 -18.818 1.00 78.06 96 CYS A CA 1
ATOM 802 C C . CYS A 1 96 ? 8.233 -9.022 -17.682 1.00 78.06 96 CYS A C 1
ATOM 804 O O . CYS A 1 96 ? 7.913 -8.703 -16.537 1.00 78.06 96 CYS A O 1
ATOM 806 N N . GLU A 1 97 ? 9.481 -9.370 -18.004 1.00 80.56 97 GLU A N 1
ATOM 807 C CA . GLU A 1 97 ? 10.552 -9.535 -17.009 1.00 80.56 97 GLU A CA 1
ATOM 808 C C . GLU A 1 97 ? 10.720 -8.298 -16.108 1.00 80.56 97 GLU A C 1
ATOM 810 O O . GLU A 1 97 ? 10.900 -8.434 -14.900 1.00 80.56 97 GLU A O 1
ATOM 815 N N . ILE A 1 98 ? 10.639 -7.085 -16.676 1.00 83.81 98 ILE A N 1
ATOM 816 C CA . ILE A 1 98 ? 10.738 -5.845 -15.888 1.00 83.81 98 ILE A CA 1
ATOM 817 C C . ILE A 1 98 ? 9.558 -5.723 -14.940 1.00 83.81 98 ILE A C 1
ATOM 819 O O . ILE A 1 98 ? 9.756 -5.396 -13.777 1.00 83.81 98 ILE A O 1
ATOM 823 N N . HIS A 1 99 ? 8.344 -5.966 -15.436 1.00 81.81 99 HIS A N 1
ATOM 824 C CA . HIS A 1 99 ? 7.137 -5.796 -14.646 1.00 81.81 99 HIS A CA 1
ATOM 825 C C . HIS A 1 99 ? 7.130 -6.775 -13.474 1.00 81.81 99 HIS A C 1
ATOM 827 O O . HIS A 1 99 ? 6.890 -6.354 -12.356 1.00 81.81 99 HIS A O 1
ATOM 833 N N . ALA A 1 100 ? 7.515 -8.036 -13.694 1.00 83.44 100 ALA A N 1
ATOM 834 C CA . ALA A 1 100 ? 7.669 -9.006 -12.612 1.00 83.44 100 ALA A CA 1
ATOM 835 C C . ALA A 1 100 ? 8.665 -8.530 -11.536 1.00 83.44 100 ALA A C 1
ATOM 837 O O . ALA A 1 100 ? 8.345 -8.554 -10.352 1.00 83.44 100 ALA A O 1
ATOM 838 N N . LYS A 1 101 ? 9.845 -8.041 -11.943 1.00 88.69 101 LYS A N 1
ATOM 839 C CA . LYS A 1 101 ? 10.866 -7.526 -11.012 1.00 88.69 101 LYS A CA 1
ATOM 840 C C . LYS A 1 101 ? 10.403 -6.279 -10.262 1.00 88.69 101 LYS A C 1
ATOM 842 O O . LYS A 1 101 ? 10.638 -6.154 -9.066 1.00 88.69 101 LYS A O 1
ATOM 847 N N . TRP A 1 102 ? 9.740 -5.365 -10.960 1.00 89.06 102 TRP A N 1
ATOM 848 C CA . TRP A 1 102 ? 9.199 -4.153 -10.364 1.00 89.06 102 TRP A CA 1
ATOM 849 C C . TRP A 1 102 ? 8.059 -4.460 -9.382 1.00 89.06 102 TRP A C 1
ATOM 851 O O . TRP A 1 102 ? 8.049 -3.896 -8.293 1.00 89.06 102 TRP A O 1
ATOM 861 N N . SER A 1 103 ? 7.161 -5.398 -9.707 1.00 86.25 103 SER A N 1
ATOM 862 C CA . SER A 1 103 ? 6.110 -5.850 -8.788 1.00 86.25 103 SER A CA 1
ATOM 863 C C . SER A 1 103 ? 6.690 -6.418 -7.492 1.00 86.25 103 SER A C 1
ATOM 865 O O . SER A 1 103 ? 6.144 -6.151 -6.429 1.00 86.25 103 SER A O 1
ATOM 867 N N . SER A 1 104 ? 7.809 -7.150 -7.549 1.00 89.88 104 SER A N 1
ATOM 868 C CA . SER A 1 104 ? 8.491 -7.634 -6.340 1.00 89.88 104 SER A CA 1
ATOM 869 C C . SER A 1 104 ? 9.055 -6.494 -5.485 1.00 89.88 104 SER A C 1
ATOM 871 O O . SER A 1 104 ? 8.869 -6.503 -4.273 1.00 89.88 104 SER A O 1
ATOM 873 N N . LEU A 1 105 ? 9.673 -5.475 -6.096 1.00 91.81 105 LEU A N 1
ATOM 874 C CA . LEU A 1 105 ? 10.149 -4.291 -5.362 1.00 91.81 105 LEU A CA 1
ATOM 875 C C . LEU A 1 105 ? 8.996 -3.512 -4.718 1.00 91.81 105 LEU A C 1
ATOM 877 O O . LEU A 1 105 ? 9.108 -3.037 -3.590 1.00 91.81 105 LEU A O 1
ATOM 881 N N . LEU A 1 106 ? 7.882 -3.381 -5.436 1.00 89.94 106 LEU A N 1
ATOM 882 C CA . LEU A 1 106 ? 6.680 -2.746 -4.916 1.00 89.94 106 LEU A CA 1
ATOM 883 C C . LEU A 1 106 ? 6.110 -3.533 -3.727 1.00 89.94 106 LEU A C 1
ATOM 885 O O . LEU A 1 106 ? 5.772 -2.932 -2.714 1.00 89.94 106 LEU A O 1
ATOM 889 N N . ASP A 1 107 ? 6.051 -4.860 -3.822 1.00 90.25 107 ASP A N 1
ATOM 890 C CA . ASP A 1 107 ? 5.608 -5.738 -2.736 1.00 90.25 107 ASP A CA 1
ATOM 891 C C . ASP A 1 107 ? 6.507 -5.634 -1.492 1.00 90.25 107 ASP A C 1
ATOM 893 O O . ASP A 1 107 ? 6.027 -5.652 -0.359 1.00 90.25 107 ASP A O 1
ATOM 897 N N . GLU A 1 108 ? 7.820 -5.480 -1.664 1.00 92.88 108 GLU A N 1
ATOM 898 C CA . GLU A 1 108 ? 8.732 -5.202 -0.550 1.00 92.88 108 GLU A CA 1
ATOM 899 C C . GLU A 1 108 ? 8.430 -3.862 0.124 1.00 92.88 108 GLU A C 1
ATOM 901 O O . GLU A 1 108 ? 8.392 -3.786 1.354 1.00 92.88 108 GLU A O 1
ATOM 906 N N . TYR A 1 109 ? 8.171 -2.822 -0.665 1.00 91.94 109 TYR A N 1
ATOM 907 C CA . TYR A 1 109 ? 7.850 -1.490 -0.160 1.00 91.94 109 TYR A CA 1
ATOM 908 C C . TYR A 1 109 ? 6.494 -1.444 0.563 1.00 91.94 109 TYR A C 1
ATOM 910 O O . TYR A 1 109 ? 6.402 -0.906 1.663 1.00 91.94 109 TYR A O 1
ATOM 918 N N . LEU A 1 110 ? 5.452 -2.056 -0.005 1.00 89.62 110 LEU A N 1
ATOM 919 C CA . LEU A 1 110 ? 4.106 -2.074 0.583 1.00 89.62 110 LEU A CA 1
ATOM 920 C C . LEU A 1 110 ? 4.054 -2.789 1.943 1.00 89.62 110 LEU A C 1
ATOM 922 O O . LEU A 1 110 ? 3.219 -2.449 2.783 1.00 89.62 110 LEU A O 1
ATOM 926 N N . HIS A 1 111 ? 4.963 -3.740 2.163 1.00 90.00 111 HIS A N 1
ATOM 927 C CA . HIS A 1 111 ? 5.122 -4.479 3.418 1.00 90.00 111 HIS A CA 1
ATOM 928 C C . HIS A 1 111 ? 6.191 -3.877 4.348 1.00 90.00 111 HIS A C 1
ATOM 930 O O . HIS A 1 111 ? 6.671 -4.568 5.244 1.00 90.00 111 HIS A O 1
ATOM 936 N N . ASP A 1 112 ? 6.603 -2.624 4.116 1.00 90.19 112 ASP A N 1
ATOM 937 C CA . ASP A 1 112 ? 7.611 -1.895 4.902 1.00 90.19 112 ASP A CA 1
ATOM 938 C C . ASP A 1 112 ? 8.972 -2.616 5.026 1.00 90.19 112 ASP A C 1
ATOM 940 O O . ASP A 1 112 ? 9.771 -2.310 5.913 1.00 90.19 112 ASP A O 1
ATOM 944 N N . ARG A 1 113 ? 9.285 -3.562 4.126 1.00 94.00 113 ARG A N 1
ATOM 945 C CA . ARG A 1 113 ? 10.587 -4.261 4.107 1.00 94.00 113 ARG A CA 1
ATOM 946 C C . ARG A 1 113 ? 11.700 -3.377 3.557 1.00 94.00 113 ARG A C 1
ATOM 948 O O . ARG A 1 113 ? 12.866 -3.565 3.901 1.00 94.00 113 ARG A O 1
ATOM 955 N N . ILE A 1 114 ? 11.345 -2.406 2.718 1.00 94.31 114 ILE A N 1
ATOM 956 C CA . ILE A 1 114 ? 12.258 -1.392 2.193 1.00 94.31 114 ILE A CA 1
ATOM 957 C C . ILE A 1 114 ? 11.660 0.001 2.371 1.00 94.31 114 ILE A C 1
ATOM 959 O O . ILE A 1 114 ? 10.449 0.197 2.307 1.00 94.31 114 ILE A O 1
ATOM 963 N N . SER A 1 115 ? 12.528 0.991 2.572 1.00 93.31 115 SER A N 1
ATOM 964 C CA . SER A 1 115 ? 12.104 2.386 2.661 1.00 93.31 115 SER A CA 1
ATOM 965 C C . SER A 1 115 ? 11.725 2.948 1.292 1.00 93.31 115 SER A C 1
ATOM 967 O O . SER A 1 115 ? 12.220 2.497 0.258 1.00 93.31 115 SER A O 1
ATOM 969 N N . SER A 1 116 ? 10.943 4.027 1.294 1.00 91.62 116 SER A N 1
ATOM 970 C CA . SER A 1 116 ? 10.652 4.853 0.116 1.00 91.62 116 SER A CA 1
ATOM 971 C C . SER A 1 116 ? 11.894 5.191 -0.713 1.00 91.62 116 SER A C 1
ATOM 973 O O . SER A 1 116 ? 11.882 5.094 -1.938 1.00 91.62 116 SER A O 1
ATOM 975 N N . ARG A 1 117 ? 12.994 5.563 -0.044 1.00 93.94 117 ARG A N 1
ATOM 976 C CA . ARG A 1 117 ? 14.260 5.892 -0.706 1.00 93.94 117 ARG A CA 1
ATOM 977 C C . ARG A 1 117 ? 14.856 4.674 -1.406 1.00 93.94 117 ARG A C 1
ATOM 979 O O . ARG A 1 117 ? 15.206 4.767 -2.578 1.00 93.94 117 ARG A O 1
ATOM 986 N N . LYS A 1 118 ? 14.940 3.546 -0.695 1.00 94.94 118 LYS A N 1
ATOM 987 C CA . LYS A 1 118 ? 15.490 2.302 -1.238 1.00 94.94 118 LYS A CA 1
ATOM 988 C C . LYS A 1 11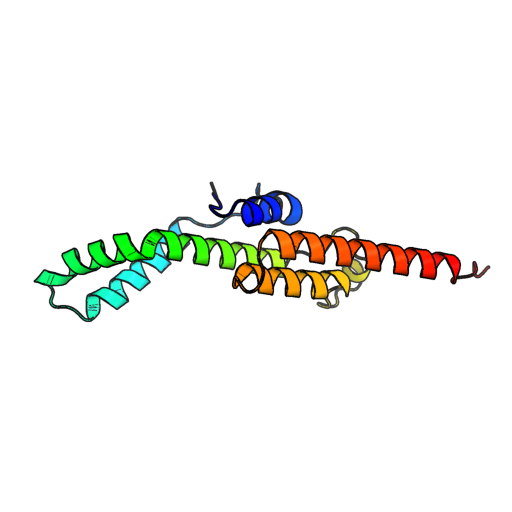8 ? 14.659 1.795 -2.418 1.00 94.94 118 LYS A C 1
ATOM 990 O O . LYS A 1 118 ? 15.227 1.431 -3.439 1.00 94.94 118 LYS A O 1
ATOM 995 N N . TYR A 1 119 ? 13.331 1.860 -2.316 1.00 93.81 119 TYR A N 1
ATOM 996 C CA . TYR A 1 119 ? 12.428 1.529 -3.418 1.00 93.81 119 TYR A CA 1
ATOM 997 C C . TYR A 1 119 ? 12.731 2.350 -4.680 1.00 93.81 119 TYR A C 1
ATOM 999 O O . TYR A 1 119 ? 12.847 1.788 -5.766 1.00 93.81 119 TYR A O 1
ATOM 1007 N N . VAL A 1 120 ? 12.903 3.671 -4.550 1.00 91.88 120 VAL A N 1
ATOM 1008 C CA . VAL A 1 120 ? 13.224 4.543 -5.692 1.00 91.88 120 VAL A CA 1
ATOM 1009 C C . VAL A 1 120 ? 14.593 4.211 -6.285 1.00 91.88 120 VAL A C 1
ATOM 1011 O O . VAL A 1 120 ? 14.712 4.100 -7.505 1.00 91.88 120 VAL A O 1
ATOM 1014 N N . GLU A 1 121 ? 15.616 4.042 -5.446 1.00 95.19 121 GLU A N 1
ATOM 1015 C CA . GLU A 1 121 ? 16.973 3.692 -5.886 1.00 95.19 121 GLU A CA 1
ATOM 1016 C C . GLU A 1 121 ? 16.979 2.365 -6.666 1.00 95.19 121 GLU A C 1
ATOM 1018 O O . GLU A 1 121 ? 17.478 2.313 -7.795 1.00 95.19 121 GLU A O 1
ATOM 1023 N N . ASP A 1 122 ? 16.344 1.326 -6.120 1.00 95.25 122 ASP A N 1
ATOM 1024 C CA . ASP A 1 122 ? 16.284 -0.003 -6.733 1.00 95.25 122 ASP A CA 1
ATOM 1025 C C . ASP A 1 122 ? 15.429 -0.005 -8.014 1.00 95.25 122 ASP A C 1
ATOM 1027 O O . ASP A 1 122 ? 15.810 -0.610 -9.021 1.00 95.25 122 ASP A O 1
ATOM 1031 N N . ALA A 1 123 ? 14.306 0.723 -8.034 1.00 90.88 123 ALA A N 1
ATOM 1032 C CA . ALA A 1 123 ? 13.457 0.851 -9.220 1.00 90.88 123 ALA A CA 1
ATOM 1033 C C . ALA A 1 123 ? 14.175 1.581 -10.370 1.00 90.88 123 ALA A C 1
ATOM 1035 O O . ALA A 1 123 ? 14.109 1.150 -11.525 1.00 90.88 123 ALA A O 1
ATOM 1036 N N . LEU A 1 124 ? 14.903 2.664 -10.075 1.00 91.88 124 LEU A N 1
ATOM 1037 C CA . LEU A 1 124 ? 15.708 3.370 -11.075 1.00 91.88 124 LEU A CA 1
ATOM 1038 C C . LEU A 1 124 ? 16.871 2.504 -11.579 1.00 91.88 124 LEU A C 1
ATOM 1040 O O . LEU A 1 124 ? 17.154 2.504 -12.782 1.00 91.88 124 LEU A O 1
ATOM 1044 N N . GLY A 1 125 ? 17.507 1.737 -10.689 1.00 93.88 125 GLY 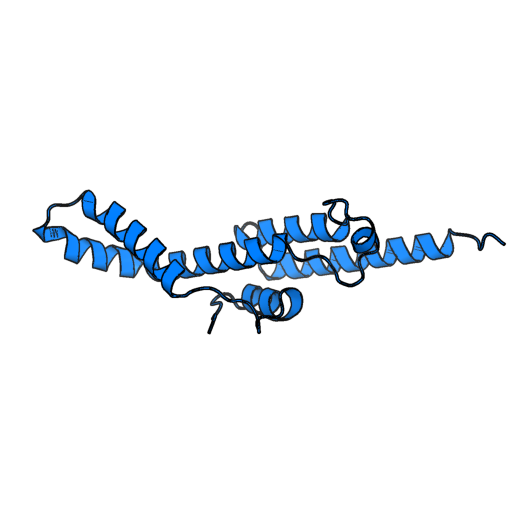A N 1
ATOM 1045 C CA . GLY A 1 125 ? 18.519 0.742 -11.046 1.00 93.88 125 GLY A CA 1
ATOM 1046 C C . GLY A 1 125 ? 17.976 -0.300 -12.026 1.00 93.88 125 GLY A C 1
ATOM 1047 O O . GLY A 1 125 ? 18.541 -0.492 -13.104 1.00 93.88 125 GLY A O 1
ATOM 1048 N N . LEU A 1 126 ? 16.810 -0.878 -11.721 1.00 91.38 126 LEU A N 1
ATOM 1049 C CA . LEU A 1 126 ? 16.126 -1.846 -12.581 1.00 91.38 126 LEU A CA 1
ATOM 1050 C C . LEU A 1 126 ? 15.887 -1.298 -13.999 1.00 91.38 126 LEU A C 1
ATOM 1052 O O . LEU A 1 126 ? 16.155 -1.988 -14.991 1.00 91.38 126 LEU A O 1
ATOM 1056 N N . LEU A 1 127 ? 15.410 -0.054 -14.110 1.00 87.88 127 LEU A N 1
ATOM 1057 C CA . LEU A 1 127 ? 15.172 0.601 -15.400 1.00 87.88 127 LEU A CA 1
ATOM 1058 C C . LEU A 1 127 ? 16.475 0.849 -16.170 1.00 87.88 127 LEU A C 1
ATOM 1060 O O . LEU A 1 127 ? 16.542 0.590 -17.378 1.00 87.88 127 LEU A O 1
ATOM 1064 N N . LYS A 1 128 ? 17.525 1.317 -15.486 1.00 89.81 128 LYS A N 1
ATOM 1065 C CA . LYS A 1 128 ? 18.846 1.566 -16.081 1.00 89.81 128 LYS A CA 1
ATOM 1066 C C . LYS A 1 128 ? 19.471 0.282 -16.630 1.00 89.81 128 LYS A C 1
ATOM 1068 O O . LYS A 1 128 ? 19.966 0.271 -17.763 1.00 89.81 128 LYS A O 1
ATOM 1073 N N . ASP A 1 129 ? 19.401 -0.804 -15.871 1.00 89.44 129 ASP A N 1
ATOM 1074 C CA . ASP A 1 129 ? 19.953 -2.100 -16.264 1.00 89.44 129 ASP A CA 1
ATOM 1075 C C . ASP A 1 129 ? 19.181 -2.704 -17.430 1.00 89.44 129 ASP A C 1
ATOM 1077 O O . ASP A 1 129 ? 19.767 -3.240 -18.374 1.00 89.44 129 ASP A O 1
ATOM 1081 N N . HIS A 1 130 ? 17.851 -2.593 -17.410 1.00 87.00 130 HIS A N 1
ATOM 1082 C CA . HIS A 1 130 ? 17.046 -3.049 -18.532 1.00 87.00 130 HIS A CA 1
ATOM 1083 C C . HIS A 1 130 ? 17.352 -2.261 -19.811 1.00 87.00 130 HIS A C 1
ATOM 1085 O O . HIS A 1 130 ? 17.577 -2.863 -20.862 1.00 87.00 130 HIS A O 1
ATOM 1091 N N . LYS A 1 131 ? 17.445 -0.927 -19.726 1.00 86.25 131 LYS A N 1
ATOM 1092 C CA . LYS A 1 131 ? 17.816 -0.075 -20.865 1.00 86.25 131 LYS A CA 1
ATOM 1093 C C . LYS A 1 131 ? 19.182 -0.458 -21.437 1.00 86.25 131 LYS A C 1
ATOM 1095 O O . LYS A 1 131 ? 19.317 -0.583 -22.654 1.00 86.25 131 LYS A O 1
ATOM 1100 N N . SER A 1 132 ? 20.171 -0.691 -20.576 1.00 87.31 132 SER A N 1
ATOM 1101 C CA . SER A 1 132 ? 21.521 -1.105 -20.984 1.00 87.31 132 SER A CA 1
ATOM 1102 C C . SER A 1 132 ? 21.505 -2.452 -21.714 1.00 87.31 132 SER A C 1
ATOM 1104 O O . SER A 1 132 ? 22.101 -2.586 -22.782 1.00 87.31 132 SER A O 1
ATOM 1106 N N . ARG A 1 133 ? 20.744 -3.431 -21.204 1.00 85.56 133 ARG A N 1
ATOM 1107 C CA . ARG A 1 133 ? 20.559 -4.738 -21.857 1.00 85.56 133 ARG A CA 1
ATOM 1108 C C . ARG A 1 133 ? 19.865 -4.623 -23.214 1.00 85.56 133 ARG A C 1
ATOM 1110 O O . ARG A 1 133 ? 20.283 -5.285 -24.162 1.00 85.56 133 ARG A O 1
ATOM 1117 N N . LEU A 1 134 ? 18.837 -3.781 -23.336 1.00 82.38 134 LEU A N 1
ATOM 1118 C CA . LEU A 1 134 ? 18.174 -3.530 -24.620 1.00 82.38 134 LEU A CA 1
ATOM 1119 C C . LEU A 1 134 ? 19.120 -2.886 -25.638 1.00 82.38 134 LEU A C 1
ATOM 1121 O O . LEU A 1 134 ? 19.130 -3.296 -26.797 1.00 82.38 134 LEU A O 1
ATOM 1125 N N . ALA A 1 135 ? 19.926 -1.907 -25.219 1.00 83.19 135 ALA A N 1
ATOM 1126 C CA . ALA A 1 135 ? 20.911 -1.269 -26.087 1.00 83.19 135 ALA A CA 1
ATOM 1127 C C . ALA A 1 135 ? 21.959 -2.278 -26.583 1.00 83.19 135 ALA A C 1
ATOM 1129 O O . ALA A 1 135 ? 22.206 -2.358 -27.784 1.00 83.19 135 ALA A O 1
ATOM 1130 N N . ALA A 1 136 ? 22.498 -3.109 -25.685 1.00 84.62 136 ALA A N 1
ATOM 1131 C CA . ALA A 1 136 ? 23.441 -4.165 -26.044 1.00 84.62 136 ALA A CA 1
ATOM 1132 C C . ALA A 1 136 ? 22.83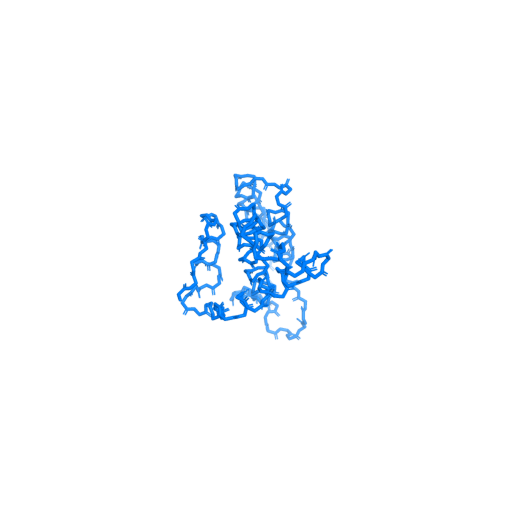6 -5.173 -27.037 1.00 84.62 136 ALA A C 1
ATOM 1134 O O . ALA A 1 136 ? 23.484 -5.513 -28.020 1.00 84.62 136 ALA A O 1
ATOM 1135 N N . ARG A 1 137 ? 21.574 -5.589 -26.837 1.00 81.12 137 ARG A N 1
ATOM 1136 C CA . ARG A 1 137 ? 20.849 -6.480 -27.766 1.00 81.12 137 ARG A CA 1
ATOM 1137 C C . ARG A 1 137 ? 20.625 -5.863 -29.146 1.00 81.12 137 ARG A C 1
ATOM 1139 O O . ARG A 1 137 ? 20.690 -6.573 -30.140 1.00 81.12 137 ARG A O 1
ATOM 1146 N N . ARG A 1 138 ? 20.356 -4.556 -29.222 1.00 76.81 138 ARG A N 1
ATOM 1147 C CA . ARG A 1 138 ? 20.226 -3.847 -30.508 1.00 76.81 138 ARG A CA 1
ATOM 1148 C C . ARG A 1 138 ? 21.556 -3.779 -31.254 1.00 76.81 138 ARG A C 1
ATOM 1150 O O . ARG A 1 138 ? 21.560 -3.896 -32.469 1.00 76.81 138 ARG A O 1
ATOM 1157 N N . LEU A 1 139 ? 22.663 -3.614 -30.532 1.00 74.12 139 LEU A N 1
ATOM 1158 C CA . LEU A 1 139 ? 24.007 -3.595 -31.113 1.00 74.12 139 LEU A CA 1
ATOM 1159 C C . LEU A 1 139 ? 24.487 -4.992 -31.536 1.00 74.12 139 LEU A C 1
ATOM 1161 O O . LEU A 1 139 ? 25.256 -5.105 -32.484 1.00 74.12 139 LEU A O 1
ATOM 1165 N N . SER A 1 140 ? 24.035 -6.051 -30.857 1.00 67.38 140 SER A N 1
ATOM 1166 C CA . SER A 1 140 ? 24.400 -7.440 -31.162 1.00 67.38 140 SER A CA 1
ATOM 1167 C C . SER A 1 140 ? 23.437 -8.164 -32.108 1.00 67.38 140 SER A C 1
ATOM 1169 O O . SER A 1 140 ? 23.698 -9.311 -32.463 1.00 67.38 140 SER A O 1
ATOM 1171 N N . SER A 1 141 ? 22.343 -7.524 -32.535 1.00 52.25 141 SER A N 1
ATOM 1172 C CA . SER A 1 141 ? 21.445 -8.042 -33.569 1.00 52.25 141 SER A CA 1
ATOM 1173 C C . SER A 1 141 ? 21.878 -7.467 -34.924 1.00 52.25 141 SER A C 1
ATOM 1175 O O . SER A 1 141 ? 21.548 -6.318 -35.222 1.00 52.25 141 SER A O 1
ATOM 1177 N N . PRO A 1 142 ? 22.653 -8.203 -35.746 1.00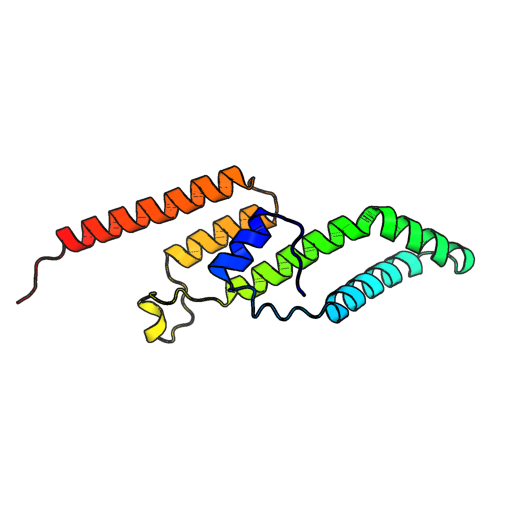 52.38 142 PRO A N 1
ATOM 1178 C CA . PRO A 1 142 ? 22.946 -7.749 -37.093 1.00 52.38 142 PRO A CA 1
ATOM 1179 C C . PRO A 1 142 ? 21.637 -7.752 -37.883 1.00 52.38 142 PRO A C 1
ATOM 1181 O O . PRO A 1 142 ? 20.860 -8.706 -37.800 1.00 52.38 142 PRO A O 1
ATOM 1184 N N . LEU A 1 143 ? 21.404 -6.670 -38.630 1.00 50.00 143 LEU A N 1
ATOM 1185 C CA . LEU A 1 143 ? 20.367 -6.572 -39.654 1.00 50.00 143 LEU A CA 1
ATOM 1186 C C . LEU A 1 143 ? 20.367 -7.872 -40.467 1.00 50.00 143 LEU A C 1
ATOM 1188 O O . LEU A 1 143 ? 21.323 -8.152 -41.192 1.00 50.00 143 LEU A O 1
ATOM 1192 N N . ARG A 1 144 ? 19.329 -8.695 -40.300 1.00 42.19 144 ARG A N 1
ATOM 1193 C CA . ARG A 1 144 ? 19.079 -9.791 -41.232 1.00 42.19 144 ARG A CA 1
ATOM 1194 C C . ARG A 1 144 ? 18.466 -9.148 -42.485 1.00 42.19 144 ARG A C 1
ATOM 1196 O O . ARG A 1 144 ? 17.509 -8.392 -42.306 1.00 42.19 144 ARG A O 1
ATOM 1203 N N . PRO A 1 145 ? 19.053 -9.358 -43.677 1.00 47.31 145 PRO A N 1
ATOM 1204 C CA . PRO A 1 145 ? 18.552 -8.795 -44.929 1.00 47.31 145 PRO A CA 1
ATOM 1205 C C . PRO A 1 145 ? 17.149 -9.301 -45.269 1.00 47.31 145 PRO A C 1
ATOM 1207 O O . PRO A 1 145 ? 16.799 -10.421 -44.821 1.00 47.31 145 PRO A O 1
#

Foldseek 3Di:
DDDAPDPLLVVCCCPPVVVVPLPDPPVVLVVVLVVVLCVQLVVDDPVCSVVSSVVCCVVPVVVSSNLVSLVSSLVSLLPDADPPDPCVVVPPPDHDPLSVVLNVLSVCVSVVVDDSVVSVVVNVVSVVVVVVVVVVVVVPDPPDD